Protein AF-A0A6J5W2T1-F1 (afdb_monomer_lite)

Secondary structure (DSSP, 8-state):
------PPP--GGG-GGGTT---------SS-SS-----HHHHHHHHHHHHHHHHT--SHHHHT--

Organism: Prunus armeniaca (NCBI:txid36596)

Sequence (66 aa):
MDSYEEQEWVSLKNRPEWSNVVPVEQDDGLNPVVPIAYKEEFTETMNYFRALYRADERSPCALADP

Foldseek 3Di:
DDPPPVDPDDQLCVDPVCVPFDFAFDCCDPDHPDDDPDDPNVRRVVRSLCRCVVVVNDDCVNVVDD

Radius of gyration: 14.35 Å; chains: 1; bounding box: 34×31×31 Å

Structure (mmCIF, N/CA/C/O backbone):
data_AF-A0A6J5W2T1-F1
#
_entry.id   AF-A0A6J5W2T1-F1
#
loop_
_atom_site.group_PDB
_atom_site.id
_atom_site.type_symbol
_atom_site.label_atom_id
_atom_site.label_alt_id
_atom_site.labe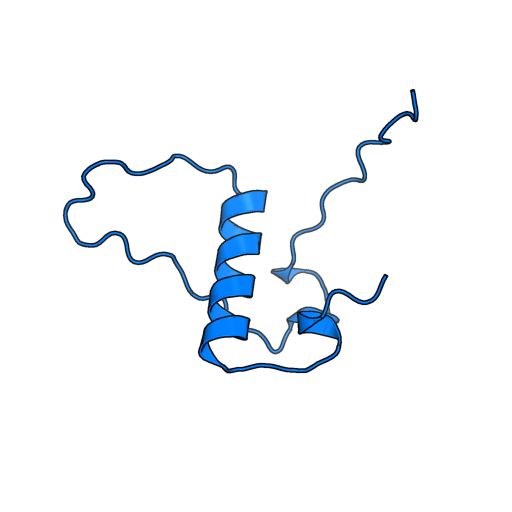l_comp_id
_atom_site.label_asym_id
_atom_site.label_entity_id
_atom_site.label_seq_id
_atom_site.pdbx_PDB_ins_code
_atom_site.Cartn_x
_atom_site.Cartn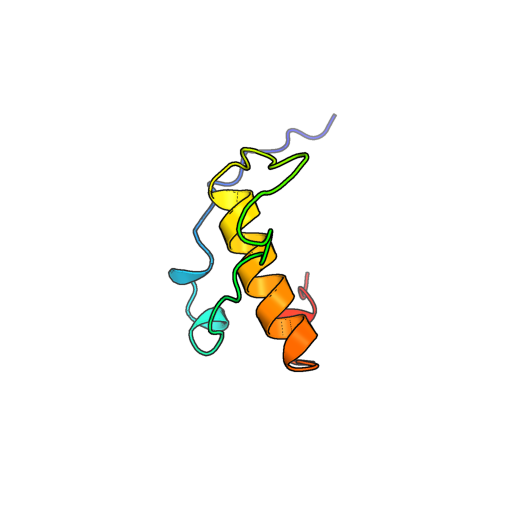_y
_atom_site.Cartn_z
_atom_site.occupancy
_atom_site.B_iso_or_equiv
_atom_site.auth_seq_id
_atom_site.auth_comp_id
_atom_site.auth_asym_id
_atom_site.auth_atom_id
_atom_site.pdbx_PDB_model_num
ATOM 1 N N . MET A 1 1 ? 17.004 20.192 16.969 1.00 44.62 1 MET A N 1
ATOM 2 C CA . MET A 1 1 ? 15.573 19.894 16.768 1.00 44.62 1 MET A CA 1
ATOM 3 C C . MET A 1 1 ? 15.316 20.320 15.348 1.00 44.62 1 MET A C 1
ATOM 5 O O . MET A 1 1 ? 15.036 21.488 15.124 1.00 44.62 1 MET A O 1
ATOM 9 N N . ASP A 1 2 ? 15.619 19.431 14.408 1.00 43.94 2 ASP A N 1
ATOM 10 C CA . ASP A 1 2 ? 15.514 19.759 12.992 1.00 43.94 2 ASP A CA 1
ATOM 11 C C . ASP A 1 2 ? 14.031 19.908 12.676 1.00 43.94 2 ASP A C 1
ATOM 13 O O . ASP A 1 2 ? 13.219 19.046 13.019 1.00 43.94 2 ASP A O 1
ATOM 17 N N . SER A 1 3 ? 13.669 21.075 12.152 1.00 49.94 3 SER A N 1
ATOM 18 C CA . SER A 1 3 ? 12.326 21.349 11.679 1.00 49.94 3 SER A CA 1
ATOM 19 C C . SER A 1 3 ? 12.055 20.380 10.541 1.00 49.94 3 SER A C 1
ATOM 21 O O . SER A 1 3 ? 12.606 20.539 9.453 1.00 49.94 3 SER A O 1
ATOM 23 N N . TYR A 1 4 ? 11.236 19.365 10.803 1.00 57.84 4 TYR A N 1
ATOM 24 C CA . TYR A 1 4 ? 10.566 18.625 9.748 1.00 57.84 4 TYR A CA 1
ATOM 25 C C . TYR A 1 4 ? 9.688 19.648 9.033 1.00 57.84 4 TYR A C 1
ATOM 27 O O . TYR A 1 4 ? 8.575 19.932 9.471 1.00 57.84 4 TYR A O 1
ATOM 35 N N . GLU A 1 5 ? 10.232 20.296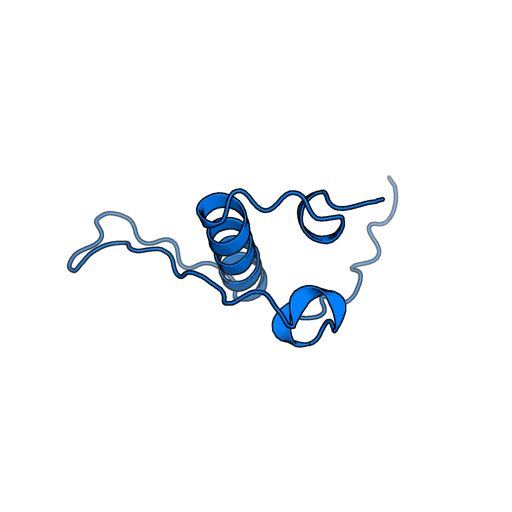 8.006 1.00 58.41 5 GLU A N 1
ATOM 36 C CA . GLU A 1 5 ? 9.398 20.935 7.006 1.00 58.41 5 GLU A CA 1
ATOM 37 C C . GLU A 1 5 ? 8.423 19.847 6.559 1.00 58.41 5 GLU A C 1
ATOM 39 O O . GLU A 1 5 ? 8.852 18.778 6.117 1.00 58.41 5 GLU A O 1
ATOM 44 N N . GLU A 1 6 ? 7.129 20.058 6.803 1.00 59.56 6 GLU A N 1
ATOM 45 C CA . GLU A 1 6 ? 6.077 19.177 6.313 1.00 59.56 6 GLU A CA 1
ATOM 46 C C . GLU A 1 6 ? 6.138 19.242 4.787 1.00 59.56 6 GLU A C 1
ATOM 48 O O . GLU A 1 6 ? 5.523 20.100 4.157 1.00 59.56 6 GLU A O 1
ATOM 53 N N . GLN A 1 7 ? 6.973 18.389 4.193 1.00 65.50 7 GLN A N 1
ATOM 54 C CA . GLN A 1 7 ? 7.034 18.217 2.755 1.00 65.50 7 GLN A CA 1
ATOM 55 C C . GLN A 1 7 ? 5.626 17.852 2.305 1.00 65.50 7 GLN A C 1
ATOM 57 O O . GLN A 1 7 ? 5.040 16.885 2.798 1.00 65.50 7 GLN A O 1
ATOM 62 N N . GLU A 1 8 ? 5.072 18.671 1.414 1.00 79.00 8 GLU A N 1
ATOM 63 C CA . GLU A 1 8 ? 3.729 18.471 0.896 1.00 79.00 8 GLU A CA 1
ATOM 64 C C . GLU A 1 8 ? 3.645 17.068 0.289 1.00 79.00 8 GLU A C 1
ATOM 66 O O . GLU A 1 8 ? 4.406 16.701 -0.611 1.00 79.00 8 GLU A O 1
ATOM 71 N N . TRP A 1 9 ? 2.763 16.241 0.846 1.00 83.25 9 TRP A N 1
ATOM 72 C CA . TRP A 1 9 ? 2.619 14.868 0.398 1.00 83.25 9 TRP A CA 1
ATOM 73 C C . TRP A 1 9 ? 2.011 14.844 -1.006 1.00 83.25 9 TRP A C 1
ATOM 75 O O . TRP A 1 9 ? 0.920 15.362 -1.241 1.00 83.25 9 TRP A O 1
ATOM 85 N N . VAL A 1 10 ? 2.710 14.197 -1.937 1.00 90.19 10 VAL A N 1
ATOM 86 C CA . VAL A 1 10 ? 2.224 13.948 -3.298 1.00 90.19 10 VAL A CA 1
ATOM 87 C C . VAL A 1 10 ? 1.865 12.474 -3.431 1.00 90.19 10 VAL A C 1
ATOM 89 O O . VAL A 1 10 ? 2.729 11.615 -3.235 1.00 90.19 10 VAL A O 1
ATOM 92 N N . SER A 1 11 ? 0.620 12.183 -3.809 1.00 93.31 11 SER A N 1
ATOM 93 C CA . SER A 1 11 ? 0.132 10.818 -4.055 1.00 93.31 11 SER A CA 1
ATOM 94 C C . SER A 1 11 ? 1.047 10.024 -4.995 1.00 93.31 11 SER A C 1
ATOM 96 O O . SER A 1 11 ? 1.509 10.547 -6.014 1.00 93.31 11 SER A O 1
ATOM 98 N N . LEU A 1 12 ? 1.289 8.749 -4.667 1.00 93.06 12 LEU A N 1
ATOM 99 C CA . LEU A 1 12 ? 2.120 7.831 -5.461 1.00 93.06 12 LEU A CA 1
ATOM 100 C C . LEU A 1 12 ? 1.545 7.618 -6.862 1.00 93.06 12 LEU A C 1
ATOM 102 O O . LEU A 1 12 ? 2.293 7.565 -7.833 1.00 93.06 12 LEU A O 1
ATOM 106 N N . LYS A 1 13 ? 0.217 7.599 -6.998 1.00 92.56 13 LYS A N 1
ATOM 107 C CA . LYS A 1 13 ? -0.466 7.505 -8.297 1.00 92.56 13 LYS A CA 1
ATOM 108 C C . LYS A 1 13 ? -0.095 8.620 -9.274 1.00 92.56 13 LYS A C 1
ATOM 110 O O . LYS A 1 13 ? -0.160 8.416 -10.485 1.00 92.56 13 LYS A O 1
ATOM 115 N N . ASN A 1 14 ? 0.278 9.793 -8.768 1.00 94.25 14 ASN A N 1
ATOM 116 C CA . ASN A 1 14 ? 0.635 10.944 -9.597 1.00 94.25 14 ASN A CA 1
ATOM 117 C C . ASN A 1 14 ? 2.123 10.973 -9.974 1.00 94.25 14 ASN A C 1
ATOM 119 O O . ASN A 1 14 ? 2.554 11.875 -10.693 1.00 94.25 14 ASN A O 1
ATOM 123 N N . ARG A 1 15 ? 2.911 10.009 -9.495 1.00 91.88 15 ARG A N 1
ATOM 124 C CA . ARG A 1 15 ? 4.351 9.941 -9.711 1.00 91.88 15 ARG A CA 1
ATOM 125 C C . ARG A 1 15 ? 4.666 9.029 -10.907 1.00 91.88 15 ARG A C 1
ATOM 127 O O . ARG A 1 15 ? 4.302 7.851 -10.878 1.00 91.88 15 ARG A O 1
ATOM 134 N N . PRO A 1 16 ? 5.316 9.529 -11.974 1.00 91.75 16 PRO A N 1
ATOM 135 C CA . PRO A 1 16 ? 5.574 8.749 -13.187 1.00 91.75 16 PRO A CA 1
ATOM 136 C C . PRO A 1 16 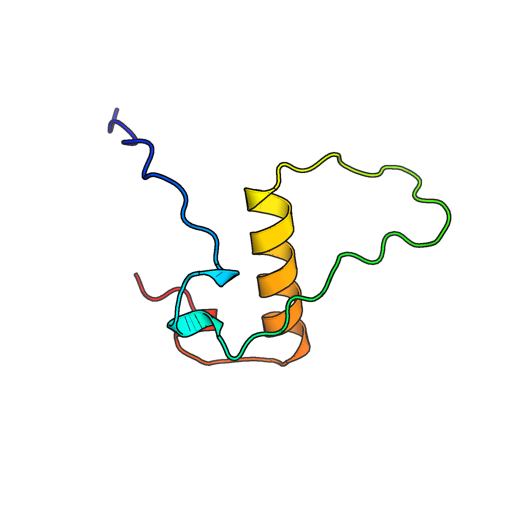? 6.316 7.427 -12.948 1.00 91.75 16 PRO A C 1
ATOM 138 O O . PRO A 1 16 ? 6.041 6.437 -13.627 1.00 91.75 16 PRO A O 1
ATOM 141 N N . GLU A 1 17 ? 7.218 7.387 -11.969 1.00 89.44 17 GLU A N 1
ATOM 142 C CA . GLU A 1 17 ? 8.005 6.209 -11.595 1.00 89.44 17 GLU A CA 1
ATOM 143 C C . GLU A 1 17 ? 7.180 5.078 -10.955 1.00 89.44 17 GLU A C 1
ATOM 145 O O . GLU A 1 17 ? 7.669 3.957 -10.850 1.00 89.44 17 GLU A O 1
ATOM 150 N N . TRP A 1 18 ? 5.923 5.347 -10.589 1.00 91.81 18 TRP A N 1
ATOM 151 C CA . TRP A 1 18 ? 4.969 4.375 -10.042 1.00 91.81 18 TRP A CA 1
ATOM 152 C C . TRP A 1 18 ? 3.887 3.957 -11.049 1.00 91.81 18 TRP A C 1
ATOM 154 O O . TRP A 1 18 ? 3.010 3.158 -10.726 1.00 91.81 18 TRP A O 1
ATOM 164 N N . SER A 1 19 ? 3.939 4.470 -12.283 1.00 91.88 19 SER A N 1
ATOM 165 C CA . SER A 1 19 ? 2.892 4.270 -13.299 1.00 91.88 19 SER A CA 1
ATOM 166 C C . SER A 1 19 ? 2.679 2.812 -13.726 1.00 91.88 19 SER A C 1
ATOM 168 O O . SER A 1 19 ? 1.603 2.465 -14.215 1.00 91.88 19 SER A O 1
ATOM 170 N N . ASN A 1 20 ? 3.681 1.951 -13.543 1.00 90.56 20 ASN A N 1
ATOM 171 C CA . ASN A 1 20 ? 3.619 0.520 -13.843 1.00 90.56 20 ASN A CA 1
ATOM 172 C C . ASN A 1 20 ? 3.143 -0.339 -12.659 1.00 90.56 20 ASN A C 1
ATOM 174 O O . ASN A 1 20 ? 2.985 -1.549 -12.825 1.00 90.56 20 ASN A O 1
ATOM 178 N N . VAL A 1 21 ? 2.929 0.251 -11.481 1.00 93.56 21 VAL A N 1
ATOM 179 C CA . VAL A 1 21 ? 2.537 -0.477 -10.272 1.00 93.56 21 VAL A CA 1
ATOM 180 C C . VAL A 1 21 ? 1.025 -0.395 -10.100 1.00 93.56 21 VAL A C 1
ATOM 182 O O . VAL A 1 21 ? 0.445 0.685 -10.013 1.00 93.56 21 VAL A O 1
ATOM 185 N N . VAL A 1 22 ? 0.368 -1.553 -10.029 1.00 96.00 22 VAL A N 1
ATOM 186 C CA . VAL A 1 22 ? -1.064 -1.636 -9.720 1.00 96.00 22 VAL A CA 1
ATOM 187 C C . VAL A 1 22 ? -1.217 -1.870 -8.215 1.00 96.00 22 VAL A C 1
ATOM 189 O O . VAL A 1 22 ? -0.830 -2.943 -7.751 1.00 96.00 22 VAL A O 1
ATOM 192 N N . PRO A 1 23 ? -1.757 -0.910 -7.438 1.00 97.12 23 PRO A N 1
ATOM 193 C CA . PRO A 1 23 ? -1.853 -1.033 -5.987 1.00 97.12 23 PRO A CA 1
ATOM 194 C C . PRO A 1 23 ? -2.721 -2.227 -5.571 1.00 97.12 23 PRO A C 1
ATOM 196 O O . PRO A 1 23 ? -3.744 -2.519 -6.192 1.00 97.12 23 PRO A O 1
ATOM 199 N N . VAL A 1 24 ? -2.321 -2.902 -4.491 1.00 98.25 24 VAL A N 1
ATOM 200 C CA . VAL A 1 24 ? -3.037 -4.048 -3.915 1.00 98.25 24 VAL A CA 1
ATOM 201 C C . VAL A 1 24 ? -3.613 -3.652 -2.559 1.00 98.25 24 VAL A C 1
ATOM 203 O O . VAL A 1 24 ? -2.870 -3.408 -1.609 1.00 98.25 24 VAL A O 1
ATOM 206 N N . GLU A 1 25 ? -4.940 -3.600 -2.470 1.00 97.38 25 GLU A N 1
ATOM 207 C CA . GLU A 1 25 ? -5.657 -3.267 -1.235 1.00 97.38 25 GLU A CA 1
ATOM 208 C C . GLU A 1 25 ? -5.403 -4.282 -0.108 1.00 97.38 25 GLU A C 1
ATOM 210 O O . GLU A 1 25 ? -5.034 -5.437 -0.343 1.00 97.38 25 GLU A O 1
ATOM 215 N N . GLN A 1 26 ? -5.589 -3.840 1.138 1.00 96.81 26 GLN A N 1
ATOM 216 C CA . GLN A 1 26 ? -5.622 -4.746 2.283 1.00 96.81 26 GLN A CA 1
ATOM 217 C C . GLN A 1 26 ? -6.906 -5.580 2.239 1.00 96.81 26 GLN A C 1
ATOM 219 O O . GLN A 1 26 ? -7.999 -5.021 2.238 1.00 96.81 26 GLN A O 1
ATOM 224 N N . ASP A 1 27 ? -6.776 -6.907 2.237 1.00 96.25 27 ASP A N 1
ATOM 225 C CA . ASP A 1 27 ? -7.918 -7.808 2.396 1.00 96.25 27 ASP A CA 1
ATOM 226 C C . ASP A 1 27 ? -8.154 -8.093 3.884 1.00 96.25 27 ASP A C 1
ATOM 228 O O . ASP A 1 27 ? -7.512 -8.952 4.487 1.00 96.25 27 ASP A O 1
ATOM 232 N N . ASP A 1 28 ? -9.073 -7.332 4.468 1.00 96.00 28 ASP A N 1
ATOM 233 C CA . ASP A 1 28 ? -9.519 -7.463 5.857 1.00 96.00 28 ASP A CA 1
ATOM 234 C C . ASP A 1 28 ? -10.686 -8.469 6.018 1.00 96.00 28 ASP A C 1
ATOM 236 O O . ASP A 1 28 ? -11.187 -8.699 7.125 1.00 96.00 28 ASP A O 1
ATOM 240 N N . GLY A 1 29 ? -11.113 -9.101 4.917 1.00 95.88 29 GLY A N 1
ATOM 241 C CA . GLY A 1 29 ? -12.241 -10.024 4.866 1.00 95.88 29 GLY A CA 1
ATOM 242 C C . GLY A 1 29 ? -13.609 -9.353 5.042 1.00 95.88 29 GLY A C 1
ATOM 243 O O . GLY A 1 29 ? -13.748 -8.140 5.172 1.00 95.88 29 GLY A O 1
ATOM 244 N N . LEU A 1 30 ? -14.668 -10.170 5.051 1.00 96.19 30 LEU A N 1
ATOM 245 C CA . LEU A 1 30 ? -16.055 -9.679 5.100 1.00 96.19 30 LEU A CA 1
ATOM 246 C C . LEU A 1 30 ? -16.449 -9.040 6.445 1.00 96.19 30 LEU A C 1
ATOM 248 O O . LEU A 1 30 ? -17.368 -8.229 6.479 1.00 96.19 30 LEU A O 1
ATOM 252 N N . ASN A 1 31 ? -15.804 -9.436 7.549 1.00 96.56 31 ASN A N 1
ATOM 253 C CA . ASN A 1 31 ? -16.135 -8.992 8.908 1.00 96.56 31 ASN A CA 1
ATOM 254 C C . ASN A 1 31 ? -14.848 -8.745 9.721 1.00 96.56 31 ASN A C 1
ATOM 256 O O . ASN A 1 31 ? -14.470 -9.597 10.533 1.00 96.56 31 ASN A O 1
ATOM 260 N N . PRO A 1 32 ? -14.146 -7.620 9.501 1.00 96.25 32 PRO A N 1
ATOM 261 C CA . PRO A 1 32 ? -12.912 -7.332 10.217 1.00 96.25 32 PRO A CA 1
ATOM 262 C C . PRO A 1 32 ? -13.152 -7.098 11.704 1.00 96.25 32 PRO A C 1
ATOM 264 O O . PRO A 1 32 ? -14.074 -6.390 12.104 1.00 96.25 32 PRO A O 1
ATOM 267 N N . VAL A 1 33 ? -12.280 -7.669 12.535 1.00 96.25 33 VAL A N 1
ATOM 268 C CA . VAL A 1 33 ? -12.394 -7.582 14.000 1.00 96.25 33 VAL A CA 1
ATOM 269 C C . VAL A 1 33 ? -11.860 -6.246 14.531 1.00 96.25 33 VAL A C 1
ATOM 271 O O . VAL A 1 33 ? -12.353 -5.744 15.537 1.00 96.25 33 VAL A O 1
ATOM 274 N N . VAL A 1 34 ? -10.868 -5.656 13.856 1.00 95.88 34 VAL A N 1
ATOM 275 C CA . VAL A 1 34 ? -10.189 -4.414 14.271 1.00 95.88 34 VAL A CA 1
ATOM 276 C C . VAL A 1 34 ? -9.750 -3.573 13.058 1.00 95.88 34 VAL A C 1
ATOM 278 O O . VAL A 1 34 ? -8.552 -3.377 12.852 1.00 95.88 34 VAL A O 1
ATOM 281 N N . PRO A 1 35 ? -10.684 -3.082 12.221 1.00 95.75 35 PRO A N 1
ATOM 282 C CA . PRO A 1 35 ? -10.315 -2.239 11.090 1.00 95.75 35 PRO A CA 1
ATOM 283 C C . PRO A 1 35 ? -9.725 -0.919 11.594 1.00 95.75 35 PRO A C 1
ATOM 285 O O . PRO A 1 35 ? -10.293 -0.255 12.466 1.00 95.75 35 PRO A O 1
ATOM 288 N N . ILE A 1 36 ? -8.580 -0.526 11.040 1.00 96.62 36 ILE A N 1
ATOM 289 C CA . ILE A 1 36 ? -7.944 0.749 11.366 1.00 96.62 36 ILE A CA 1
ATOM 290 C C . ILE A 1 36 ? -8.383 1.773 10.322 1.00 96.62 36 ILE A C 1
ATOM 292 O O . ILE A 1 36 ? -8.197 1.579 9.124 1.00 96.62 36 ILE A O 1
ATOM 296 N N . ALA A 1 37 ? -8.952 2.886 10.783 1.00 96.62 37 ALA A N 1
ATOM 297 C CA . ALA A 1 37 ? -9.305 4.017 9.931 1.00 96.62 37 ALA A CA 1
ATOM 298 C C . ALA A 1 37 ? -8.040 4.807 9.551 1.00 96.62 37 ALA A C 1
ATOM 300 O O . ALA A 1 37 ? -7.732 5.845 10.138 1.00 96.62 37 ALA A O 1
ATOM 301 N N . TYR A 1 38 ? -7.266 4.267 8.611 1.00 96.38 38 TYR A N 1
ATOM 302 C CA . TYR A 1 38 ? -6.049 4.899 8.116 1.00 96.38 38 TYR A CA 1
ATOM 303 C C . TYR A 1 38 ? -6.348 6.206 7.382 1.00 96.38 38 TYR A C 1
ATOM 305 O O . TYR A 1 38 ? -7.374 6.355 6.716 1.00 96.38 38 TYR A O 1
ATOM 313 N N . LYS A 1 39 ? -5.396 7.138 7.456 1.00 95.44 39 LYS A N 1
ATOM 314 C CA . LYS A 1 39 ? -5.364 8.278 6.542 1.00 95.44 39 LYS A CA 1
ATOM 315 C C . LYS A 1 39 ? -5.120 7.803 5.108 1.00 95.44 39 LYS A C 1
ATOM 317 O O . LYS A 1 39 ? -4.510 6.751 4.898 1.00 95.44 39 LYS A O 1
ATOM 322 N N . GLU A 1 40 ? -5.548 8.599 4.134 1.00 94.38 40 GLU A N 1
ATOM 323 C CA . GLU A 1 40 ? -5.390 8.284 2.712 1.00 94.38 40 GLU A CA 1
ATOM 324 C C . GLU A 1 40 ? -3.921 8.062 2.335 1.00 94.38 40 GLU A C 1
ATOM 326 O O . GLU A 1 40 ? -3.619 7.067 1.673 1.00 94.38 40 GLU A O 1
ATOM 331 N N . GLU A 1 41 ? -2.999 8.892 2.848 1.00 94.56 41 GLU A N 1
ATOM 332 C CA . GLU A 1 41 ? -1.574 8.759 2.528 1.00 94.56 41 GLU A CA 1
ATOM 333 C C . GLU A 1 41 ? -0.993 7.399 2.938 1.00 94.56 41 GLU A C 1
ATOM 335 O O . GLU A 1 41 ? -0.167 6.814 2.231 1.00 94.56 41 GLU A O 1
ATOM 340 N N . PHE A 1 42 ? -1.463 6.858 4.063 1.00 95.44 42 PHE A N 1
ATOM 341 C CA . PHE A 1 42 ? -1.007 5.576 4.582 1.00 95.44 42 PHE A CA 1
ATOM 342 C C . PHE A 1 42 ? -1.623 4.417 3.797 1.00 95.44 42 PHE A C 1
ATOM 344 O O . PHE A 1 42 ? -0.910 3.489 3.413 1.00 95.44 42 PHE A O 1
ATOM 351 N N . THR A 1 43 ? -2.931 4.485 3.527 1.00 97.12 43 THR A N 1
ATOM 352 C CA . THR A 1 43 ? -3.639 3.484 2.718 1.00 97.12 43 THR A CA 1
ATOM 353 C C . THR A 1 43 ? -3.005 3.351 1.339 1.00 97.12 43 THR A C 1
ATOM 355 O O 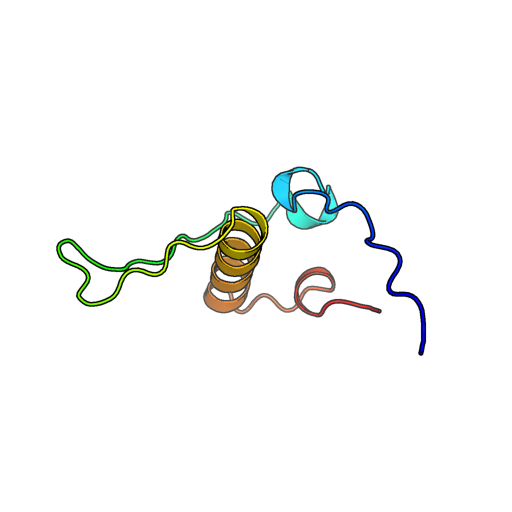. THR A 1 43 ? -2.694 2.235 0.923 1.00 97.12 43 THR A O 1
ATOM 358 N N . GLU A 1 44 ? -2.753 4.469 0.651 1.00 96.31 44 GLU A N 1
ATOM 359 C CA . GLU A 1 44 ? -2.111 4.452 -0.663 1.00 96.31 44 GLU A CA 1
ATOM 360 C C . GLU A 1 44 ? -0.720 3.816 -0.574 1.00 96.31 44 GLU A C 1
ATOM 362 O O . GLU A 1 44 ? -0.457 2.823 -1.252 1.00 96.31 44 GLU A O 1
ATOM 367 N N . THR A 1 45 ? 0.139 4.321 0.316 1.00 95.44 45 THR A N 1
ATOM 368 C CA . THR A 1 45 ? 1.518 3.831 0.471 1.00 95.44 45 THR A CA 1
ATOM 369 C C . THR A 1 45 ? 1.564 2.323 0.705 1.00 95.44 45 THR A C 1
ATOM 371 O O . THR A 1 45 ? 2.306 1.601 0.034 1.00 95.44 45 THR A O 1
ATOM 374 N N . MET A 1 46 ? 0.726 1.815 1.610 1.00 97.44 46 MET A N 1
ATOM 375 C CA . MET A 1 46 ? 0.685 0.387 1.914 1.00 97.44 46 MET A CA 1
ATOM 376 C C . MET A 1 46 ? 0.127 -0.445 0.759 1.00 97.44 46 MET A C 1
ATOM 378 O O . MET A 1 46 ? 0.562 -1.582 0.571 1.00 97.44 46 MET A O 1
ATOM 382 N N . ASN A 1 47 ? -0.792 0.094 -0.044 1.00 98.19 47 ASN A N 1
ATOM 383 C CA . ASN A 1 47 ? -1.300 -0.621 -1.211 1.00 98.19 47 ASN A CA 1
ATOM 384 C C . ASN A 1 47 ? -0.230 -0.777 -2.302 1.00 98.19 47 ASN A C 1
ATOM 386 O O . ASN A 1 47 ? -0.112 -1.852 -2.896 1.00 98.19 47 ASN A O 1
ATOM 390 N N . 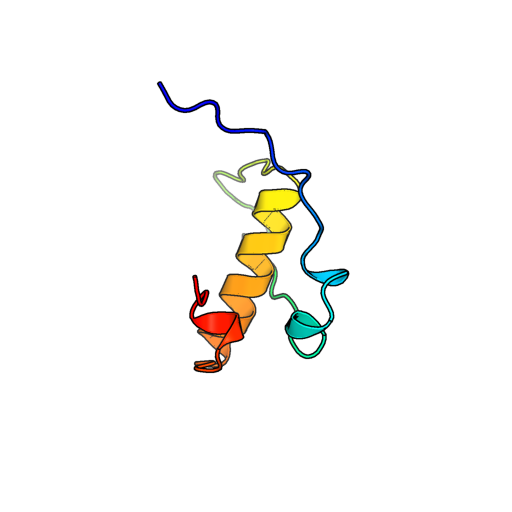TYR A 1 48 ? 0.586 0.254 -2.534 1.00 96.94 48 TYR A N 1
ATOM 391 C CA . TYR A 1 48 ? 1.744 0.159 -3.430 1.00 96.94 48 TYR A CA 1
ATOM 392 C C . TYR A 1 48 ? 2.803 -0.802 -2.880 1.00 96.94 48 TYR A C 1
ATOM 394 O O . TYR A 1 48 ? 3.279 -1.667 -3.611 1.00 96.94 48 TYR A O 1
ATOM 402 N N . PHE A 1 49 ? 3.107 -0.744 -1.580 1.00 95.88 49 PHE A N 1
ATOM 403 C CA . PHE A 1 49 ? 4.024 -1.697 -0.948 1.00 95.88 49 PHE A CA 1
ATOM 404 C C . PHE A 1 49 ? 3.570 -3.155 -1.126 1.00 95.88 49 PHE A C 1
ATOM 406 O O . PHE A 1 49 ? 4.370 -4.004 -1.523 1.00 95.88 49 PHE A O 1
ATOM 413 N N . ARG A 1 50 ? 2.284 -3.464 -0.892 1.00 97.62 50 ARG A N 1
ATOM 414 C CA . ARG A 1 50 ? 1.740 -4.819 -1.103 1.00 97.62 50 ARG A CA 1
ATOM 415 C C . ARG A 1 50 ? 1.870 -5.271 -2.557 1.00 97.62 50 ARG A C 1
ATOM 417 O O . ARG A 1 50 ? 2.121 -6.452 -2.784 1.00 97.62 50 ARG A O 1
ATOM 424 N N . ALA A 1 51 ? 1.719 -4.362 -3.522 1.00 96.81 51 ALA A N 1
ATOM 425 C CA . ALA A 1 51 ? 1.906 -4.667 -4.939 1.00 96.81 51 ALA A CA 1
ATOM 426 C C . ALA A 1 51 ? 3.353 -5.074 -5.246 1.00 96.81 51 ALA A C 1
ATOM 428 O O . ALA A 1 51 ? 3.577 -6.151 -5.800 1.00 96.81 51 ALA A O 1
ATOM 429 N N . LEU A 1 52 ? 4.319 -4.265 -4.802 1.00 95.00 52 LEU A N 1
ATOM 430 C CA . LEU A 1 52 ? 5.748 -4.538 -4.975 1.00 95.00 52 LEU A CA 1
ATOM 431 C C . LEU A 1 52 ? 6.160 -5.850 -4.305 1.00 95.00 52 LEU A C 1
ATOM 433 O O . LEU A 1 52 ? 6.787 -6.708 -4.926 1.00 95.00 52 LEU A O 1
ATOM 437 N N . TYR A 1 53 ? 5.758 -6.033 -3.044 1.00 94.88 53 TYR A N 1
ATOM 438 C CA . TYR A 1 53 ? 6.077 -7.228 -2.271 1.00 94.88 53 TYR A CA 1
ATOM 439 C C . TYR A 1 53 ? 5.511 -8.492 -2.925 1.00 94.88 53 TYR A C 1
ATOM 441 O O . TYR A 1 53 ? 6.204 -9.499 -3.052 1.00 94.88 53 TYR A O 1
ATOM 449 N N . ARG A 1 54 ? 4.258 -8.436 -3.394 1.00 95.81 54 ARG A N 1
ATOM 450 C CA . ARG A 1 54 ? 3.606 -9.555 -4.086 1.00 95.81 54 ARG A CA 1
ATOM 451 C C . ARG A 1 54 ? 4.297 -9.915 -5.401 1.00 95.81 54 ARG A C 1
ATOM 453 O O . ARG A 1 54 ? 4.294 -11.087 -5.771 1.00 95.81 54 ARG A O 1
ATOM 460 N N . ALA A 1 55 ? 4.841 -8.927 -6.102 1.00 94.81 55 ALA A N 1
ATOM 461 C CA . ALA A 1 55 ? 5.554 -9.121 -7.357 1.00 94.81 55 ALA A CA 1
ATOM 462 C C . ALA A 1 55 ? 7.021 -9.567 -7.175 1.00 94.81 55 ALA A C 1
ATOM 464 O O . ALA A 1 55 ? 7.666 -9.854 -8.181 1.00 94.81 55 ALA A O 1
ATOM 465 N N . ASP A 1 56 ? 7.544 -9.625 -5.937 1.00 94.12 56 ASP A N 1
ATOM 466 C CA . ASP A 1 56 ? 8.994 -9.693 -5.652 1.00 94.12 56 ASP A CA 1
ATOM 467 C C . ASP A 1 56 ? 9.760 -8.654 -6.493 1.00 94.12 56 ASP A C 1
ATOM 469 O O . ASP A 1 56 ? 10.781 -8.944 -7.121 1.00 94.12 56 ASP A O 1
ATOM 473 N N . GLU A 1 57 ? 9.213 -7.437 -6.576 1.00 92.69 57 GLU A N 1
ATOM 474 C CA . GLU A 1 57 ? 9.782 -6.385 -7.409 1.00 92.69 57 GLU A CA 1
ATOM 475 C C . GLU A 1 57 ? 11.079 -5.845 -6.786 1.00 92.69 57 GLU A C 1
ATOM 477 O O . GLU A 1 57 ? 11.111 -5.431 -5.629 1.00 92.69 57 GLU A O 1
ATOM 482 N N . ARG A 1 58 ? 12.165 -5.843 -7.570 1.00 89.75 58 ARG A N 1
ATOM 483 C CA . ARG A 1 58 ? 13.517 -5.406 -7.154 1.00 89.75 58 ARG A CA 1
ATOM 484 C C . ARG A 1 58 ? 14.053 -4.260 -8.009 1.00 89.75 58 ARG A C 1
ATOM 486 O O . ARG A 1 58 ? 15.250 -4.174 -8.282 1.00 89.75 58 ARG A O 1
ATOM 493 N N . SER A 1 59 ? 13.145 -3.429 -8.499 1.00 86.31 59 SER A N 1
ATOM 494 C CA . SER A 1 59 ? 13.460 -2.212 -9.237 1.00 86.31 59 SER A CA 1
ATOM 495 C C . SER A 1 59 ? 13.898 -1.094 -8.272 1.00 86.31 59 SER A C 1
ATOM 497 O O . SER A 1 59 ? 13.650 -1.180 -7.066 1.00 86.31 59 SER A O 1
ATOM 499 N N . PRO A 1 60 ? 14.529 -0.016 -8.770 1.00 85.38 60 PRO A N 1
ATOM 500 C CA . PRO A 1 60 ? 14.894 1.128 -7.934 1.00 85.38 60 PRO A CA 1
ATOM 501 C C . PRO A 1 60 ? 13.710 1.780 -7.200 1.00 85.38 60 PRO A C 1
ATOM 503 O O . PRO A 1 60 ? 13.877 2.214 -6.064 1.00 85.38 60 PRO A O 1
ATOM 506 N N . CYS A 1 61 ? 12.504 1.806 -7.789 1.00 82.94 61 CYS A N 1
ATOM 507 C CA . CYS A 1 61 ? 11.332 2.373 -7.109 1.00 82.94 61 CYS A CA 1
ATOM 508 C C . CYS A 1 61 ? 10.906 1.548 -5.882 1.00 82.94 61 CYS A C 1
ATOM 510 O O . CYS A 1 61 ? 10.413 2.116 -4.910 1.00 82.94 61 CYS A O 1
ATOM 512 N N . ALA A 1 62 ? 11.171 0.236 -5.874 1.00 86.38 62 ALA A N 1
ATOM 513 C CA . ALA A 1 62 ? 10.904 -0.627 -4.727 1.00 86.38 62 ALA A CA 1
ATOM 514 C C . ALA A 1 62 ? 11.914 -0.462 -3.581 1.00 86.38 62 ALA A C 1
ATOM 516 O O . ALA A 1 62 ? 11.597 -0.762 -2.431 1.00 86.38 62 ALA A O 1
ATOM 517 N N . LEU A 1 63 ? 13.130 -0.002 -3.885 1.00 79.19 63 LEU A N 1
ATOM 518 C CA . LEU A 1 63 ? 14.230 0.067 -2.923 1.00 79.19 63 LEU A CA 1
ATOM 519 C C . LEU A 1 63 ? 14.308 1.396 -2.168 1.00 79.19 63 LEU A C 1
ATOM 521 O O . LEU A 1 63 ? 15.120 1.485 -1.252 1.00 79.19 63 LEU A O 1
ATOM 525 N N . ALA A 1 64 ? 13.454 2.371 -2.508 1.00 62.72 64 ALA A N 1
ATOM 526 C CA . ALA A 1 64 ? 13.520 3.740 -1.999 1.00 62.72 64 ALA A CA 1
ATOM 527 C C . ALA A 1 64 ? 14.970 4.255 -2.048 1.00 62.72 64 ALA A C 1
ATOM 529 O O . ALA A 1 64 ? 15.645 4.350 -1.024 1.00 62.72 64 ALA A O 1
ATOM 530 N N . ASP A 1 65 ? 15.471 4.507 -3.261 1.00 45.19 65 ASP A N 1
ATOM 531 C CA . ASP A 1 65 ? 16.779 5.151 -3.422 1.00 45.19 65 ASP A CA 1
ATOM 532 C C . ASP A 1 65 ? 16.728 6.553 -2.755 1.00 45.19 65 ASP A C 1
ATOM 534 O O . ASP A 1 65 ? 15.696 7.225 -2.875 1.00 45.19 65 ASP A O 1
ATOM 538 N N . PRO A 1 66 ? 17.764 6.951 -1.990 1.00 45.94 66 PRO A N 1
ATOM 539 C CA . PRO A 1 66 ? 17.748 8.110 -1.095 1.00 45.94 66 PRO A CA 1
ATOM 540 C C . PRO A 1 66 ? 17.695 9.475 -1.792 1.00 45.94 66 PRO A C 1
ATOM 542 O O . PRO A 1 66 ? 18.102 9.584 -2.972 1.00 45.94 66 PRO A O 1
#

pLDDT: mean 87.41, std 15.29, range [43.94, 98.25]